Protein AF-A0A8S3CR73-F1 (afdb_monomer)

Mean predicted aligned error: 6.6 Å

Sequence (81 aa):
QETTITLIGALQKLGLENYGIIVFGSKIRLVKTNEQTWGSVCKTILSQQIRFDQDDETKDAQALECAIDLLKNSSTRGEKK

Foldseek 3Di:
DVVVVVVVVVCVVVVNQQDWDWDWFLDIDTLDASPDGDDPSSVVVVVVRDDPPDPGHTPVVVNVVVVVVSVVPPPCPDPDD

Radius of gyration: 14.1 Å; Cα contacts (8 Å, |Δi|>4): 64; chains: 1; bounding box: 28×26×48 Å

Solvent-accessible surface area (backbone atoms only — not comparable to full-atom values): 5098 Å² total; per-residue (Å²): 111,66,69,60,54,53,51,54,54,52,34,53,75,71,71,53,56,80,50,66,41,73,48,71,35,76,55,73,44,80,48,40,49,44,88,45,78,97,43,72,67,36,50,54,49,47,64,72,68,68,72,88,89,66,100,57,66,68,46,60,71,62,45,50,51,52,50,52,51,51,58,72,66,53,87,70,78,67,85,86,123

Secondary structure (DSSP, 8-state):
-HHHHHHHHHHHHTT-----EEE-SSS-EEEE-TTS---HHHHHHHHHH---S------HHHHHHHHHHHHHH--------

Nearest PDB structures (foldseek):
  6qt8-assembly1_A  TM=7.840E-01  e=6.316E-01  Thermochaetoides thermophila DSM 1495
  6orb-assembly1_A  TM=6.464E-01  e=1.134E+00  Schizosaccharomyces pombe
  8enu-assembly1_D  TM=6.334E-01  e=1.788E+00  Homo sapiens
  4cn8-assembly1_A  TM=6.253E-01  e=4.744E+00  Mytilus galloprovincialis

Organism: NCBI:txid392030

Structure (mmCIF, N/CA/C/O backbone):
data_AF-A0A8S3CR73-F1
#
_entry.id   AF-A0A8S3CR73-F1
#
loop_
_atom_site.group_PDB
_atom_site.id
_atom_site.type_symbol
_atom_site.label_atom_id
_atom_site.label_alt_id
_atom_site.label_comp_id
_atom_site.label_asym_id
_atom_site.label_entity_id
_atom_site.label_seq_id
_atom_site.pdbx_PDB_ins_code
_atom_site.Cartn_x
_atom_site.Cartn_y
_atom_site.Cartn_z
_atom_site.occupancy
_atom_site.B_iso_or_equiv
_atom_site.auth_seq_id
_atom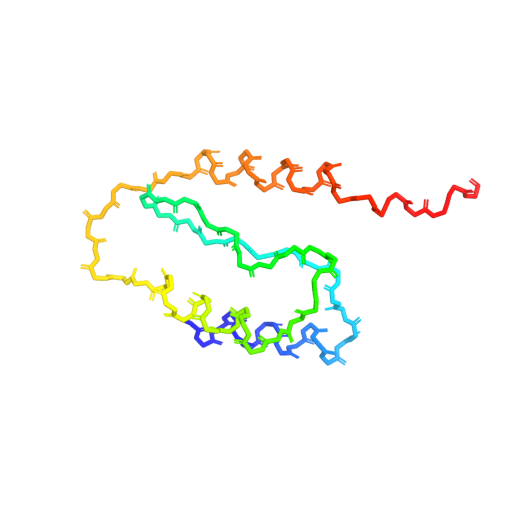_site.auth_comp_id
_atom_site.auth_asym_id
_atom_site.auth_atom_id
_atom_site.pdbx_PDB_model_num
ATOM 1 N N . GLN A 1 1 ? -0.581 -9.681 -6.423 1.00 60.72 1 GLN A N 1
ATOM 2 C CA . GLN A 1 1 ? -1.813 -9.042 -5.898 1.00 60.72 1 GLN A CA 1
ATOM 3 C C . GLN A 1 1 ? -2.411 -9.841 -4.742 1.00 60.72 1 GLN A C 1
ATOM 5 O O . GLN A 1 1 ? -2.747 -9.248 -3.724 1.00 60.72 1 GLN A O 1
ATOM 10 N N . GLU A 1 2 ? -2.500 -11.168 -4.868 1.00 74.94 2 GLU A N 1
ATOM 11 C CA . GLU A 1 2 ? -3.108 -12.060 -3.869 1.00 74.94 2 GLU A CA 1
ATOM 12 C C . GLU A 1 2 ? -2.529 -11.897 -2.452 1.00 74.94 2 GLU A C 1
ATOM 14 O O . GLU A 1 2 ? -3.282 -11.701 -1.505 1.00 74.94 2 GLU A O 1
ATOM 19 N N . THR A 1 3 ? -1.202 -11.827 -2.303 1.00 84.00 3 THR A N 1
ATOM 20 C CA . THR A 1 3 ? -0.548 -11.634 -0.995 1.00 84.00 3 THR A CA 1
ATOM 21 C C . THR A 1 3 ? -0.961 -10.335 -0.295 1.00 84.00 3 THR A C 1
ATOM 23 O O . THR A 1 3 ? -1.221 -10.336 0.906 1.00 84.00 3 THR A O 1
ATOM 26 N N . THR A 1 4 ? -1.068 -9.225 -1.033 1.00 85.25 4 THR A N 1
ATOM 27 C CA . THR A 1 4 ? -1.476 -7.921 -0.483 1.00 85.25 4 THR A CA 1
ATOM 28 C C . THR A 1 4 ? -2.925 -7.956 -0.007 1.00 85.25 4 THR A C 1
ATOM 30 O O . THR A 1 4 ? -3.230 -7.470 1.078 1.00 85.25 4 THR A O 1
ATOM 33 N N . ILE A 1 5 ? -3.814 -8.572 -0.791 1.00 85.75 5 ILE A N 1
ATOM 34 C CA . ILE A 1 5 ? -5.230 -8.728 -0.434 1.00 85.75 5 ILE A CA 1
ATOM 35 C C . ILE A 1 5 ? -5.371 -9.612 0.811 1.00 85.75 5 ILE A C 1
ATOM 37 O O . ILE A 1 5 ? -6.132 -9.272 1.715 1.00 85.75 5 ILE A O 1
ATOM 41 N N . THR A 1 6 ? -4.602 -10.700 0.894 1.00 89.12 6 THR A N 1
ATOM 42 C CA . THR A 1 6 ? -4.570 -11.589 2.063 1.00 89.12 6 THR A CA 1
ATOM 43 C C . THR A 1 6 ? -4.087 -10.865 3.316 1.00 89.12 6 THR A C 1
ATOM 45 O O . THR A 1 6 ? -4.719 -10.983 4.365 1.00 89.12 6 THR A O 1
ATOM 48 N N . LEU A 1 7 ? -3.020 -10.064 3.213 1.00 91.06 7 LEU A N 1
ATOM 49 C CA . LEU A 1 7 ? -2.520 -9.256 4.327 1.00 91.06 7 LEU A CA 1
ATOM 50 C C . LEU A 1 7 ? -3.572 -8.249 4.805 1.00 91.06 7 LEU A C 1
ATOM 52 O O . LEU A 1 7 ? -3.845 -8.168 5.998 1.00 91.06 7 LEU A O 1
ATOM 56 N N . ILE A 1 8 ? -4.208 -7.526 3.881 1.00 90.75 8 ILE A N 1
ATOM 57 C CA . ILE A 1 8 ? -5.277 -6.578 4.213 1.00 90.75 8 ILE A CA 1
ATOM 58 C C . ILE A 1 8 ? -6.442 -7.296 4.903 1.00 90.75 8 ILE A C 1
ATOM 60 O O . ILE A 1 8 ? -6.925 -6.837 5.936 1.00 90.75 8 ILE A O 1
ATOM 64 N N . GLY A 1 9 ? -6.858 -8.453 4.384 1.00 89.19 9 GLY A N 1
ATOM 65 C CA . GLY A 1 9 ? -7.900 -9.269 5.004 1.00 89.19 9 GLY A CA 1
ATOM 66 C C . GLY A 1 9 ? -7.533 -9.733 6.417 1.00 89.19 9 GLY A C 1
ATOM 67 O O . GLY A 1 9 ? -8.394 -9.757 7.295 1.00 89.19 9 GLY A O 1
ATOM 68 N N . ALA A 1 10 ? -6.262 -10.059 6.668 1.00 92.19 10 ALA A N 1
ATOM 69 C CA . ALA A 1 10 ? -5.776 -10.396 8.004 1.00 92.19 10 ALA A CA 1
ATOM 70 C C . ALA A 1 10 ? -5.820 -9.187 8.955 1.00 92.19 10 ALA A C 1
ATOM 72 O O . ALA A 1 10 ? -6.311 -9.321 10.074 1.00 92.19 10 ALA A O 1
ATOM 73 N N . LEU A 1 11 ? -5.394 -8.002 8.502 1.00 91.31 11 LEU A N 1
ATOM 74 C CA . LEU A 1 11 ? -5.477 -6.763 9.286 1.00 91.31 11 LEU A CA 1
ATOM 75 C C . LEU A 1 11 ? -6.927 -6.427 9.662 1.00 91.31 11 LEU A C 1
ATOM 77 O O . LEU A 1 11 ? -7.205 -6.126 10.822 1.00 91.31 11 LEU A O 1
ATOM 81 N N . GLN A 1 12 ? -7.867 -6.577 8.724 1.00 89.44 12 GLN A N 1
ATOM 82 C CA . GLN A 1 12 ? -9.292 -6.362 8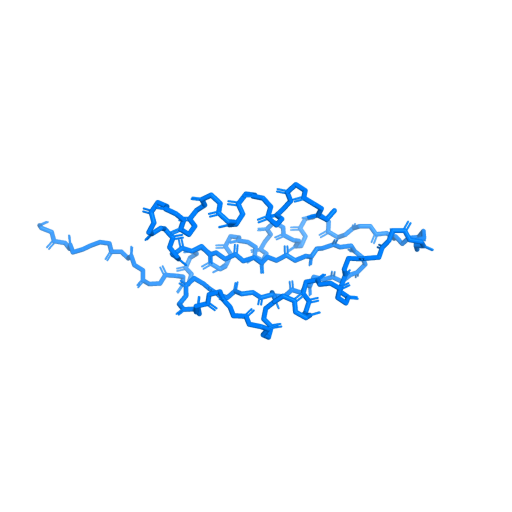.992 1.00 89.44 12 GLN A CA 1
ATOM 83 C C . GLN A 1 12 ? -9.853 -7.336 10.035 1.00 89.44 12 GLN A C 1
ATOM 85 O O . GLN A 1 12 ? -10.606 -6.923 10.912 1.00 89.44 12 GLN A O 1
ATOM 90 N N . LYS A 1 13 ? -9.459 -8.617 9.993 1.00 90.75 13 LYS A N 1
ATOM 91 C CA . LYS A 1 13 ? -9.863 -9.606 11.010 1.00 90.75 13 LYS A CA 1
ATOM 92 C C . LYS A 1 13 ? -9.353 -9.265 12.411 1.00 90.75 13 LYS A C 1
ATOM 94 O O . LYS A 1 13 ? -9.986 -9.650 13.388 1.00 90.75 13 LYS A O 1
ATOM 99 N N . LEU A 1 14 ? -8.232 -8.554 12.505 1.00 92.25 14 LEU A N 1
ATOM 100 C CA . LEU A 1 14 ? -7.664 -8.065 13.762 1.00 92.25 14 LEU A CA 1
ATOM 101 C C . LEU A 1 14 ? -8.247 -6.709 14.199 1.00 92.25 14 LEU A C 1
ATOM 103 O O . LEU A 1 14 ? -7.834 -6.181 15.227 1.00 92.25 14 LEU A O 1
ATOM 107 N N . GLY A 1 15 ? -9.178 -6.126 13.433 1.00 88.1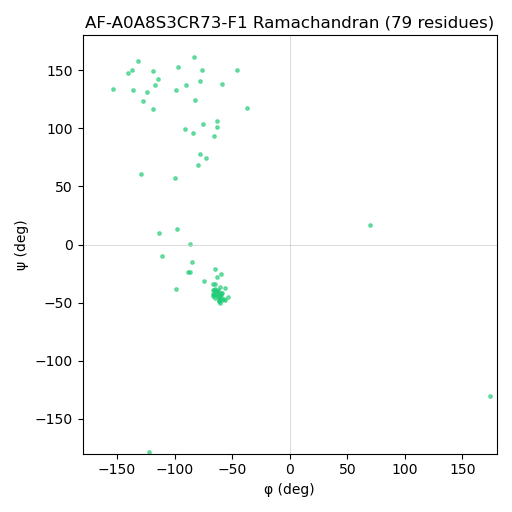9 15 GLY A N 1
ATOM 108 C CA . GLY A 1 15 ? -9.722 -4.790 13.699 1.00 88.19 15 GLY A CA 1
ATOM 109 C C . GLY A 1 15 ? -8.720 -3.654 13.453 1.00 88.19 15 GLY A C 1
ATOM 110 O O . GLY A 1 15 ? -8.923 -2.538 13.925 1.00 88.19 15 GLY A O 1
ATOM 111 N N . LEU A 1 16 ? -7.629 -3.923 12.731 1.00 88.19 16 LEU A N 1
ATOM 112 C CA . LEU A 1 16 ? -6.596 -2.942 12.418 1.00 88.19 16 LEU A CA 1
ATOM 113 C C . LEU A 1 16 ? -6.926 -2.262 11.088 1.00 88.19 16 LEU A C 1
ATOM 115 O O . LEU A 1 16 ? -6.645 -2.809 10.025 1.00 88.19 16 LEU A O 1
ATOM 119 N N . GLU A 1 17 ? -7.503 -1.060 11.139 1.00 85.69 17 GLU A N 1
ATOM 120 C CA . GLU A 1 17 ? -7.819 -0.261 9.937 1.00 85.69 17 GLU A CA 1
ATOM 121 C C . GLU A 1 17 ? -6.967 1.008 9.775 1.00 85.69 17 GLU A C 1
ATOM 123 O O . GLU A 1 17 ? -6.957 1.616 8.700 1.00 85.69 17 GLU A O 1
ATOM 128 N N . ASN A 1 18 ? -6.192 1.364 10.804 1.00 88.44 18 ASN A N 1
ATOM 129 C CA . ASN A 1 18 ? -5.295 2.521 10.807 1.00 88.44 18 ASN A CA 1
ATOM 130 C C . ASN A 1 18 ? -3.980 2.204 10.063 1.00 88.44 18 ASN A C 1
ATOM 132 O O . ASN A 1 18 ? -2.920 2.053 10.665 1.00 88.44 18 ASN A O 1
ATOM 136 N N . TYR A 1 19 ? -4.069 2.031 8.743 1.00 89.00 19 TYR A N 1
ATOM 137 C CA . TYR A 1 19 ? -2.928 1.814 7.847 1.00 89.00 19 TYR A CA 1
ATOM 138 C C . TYR A 1 19 ? -3.104 2.571 6.526 1.00 89.00 19 TYR A C 1
ATOM 140 O O . TYR A 1 19 ? -4.219 2.722 6.029 1.00 89.00 19 TYR A O 1
ATOM 148 N N . GLY A 1 20 ? -2.005 3.033 5.933 1.00 91.12 20 GLY A N 1
ATOM 149 C CA . GLY A 1 20 ? -1.992 3.615 4.589 1.00 91.12 20 GLY A CA 1
ATOM 150 C C . GLY A 1 20 ? -1.571 2.593 3.534 1.00 91.12 20 GLY A C 1
ATOM 151 O O . GLY A 1 20 ? -0.824 1.664 3.832 1.00 91.12 20 GLY A O 1
ATOM 152 N N . ILE A 1 21 ? -2.030 2.768 2.294 1.00 92.25 21 ILE A N 1
ATOM 153 C CA . ILE A 1 21 ? -1.551 1.994 1.141 1.00 92.25 21 ILE A CA 1
ATOM 154 C C . ILE A 1 21 ? -1.134 2.964 0.043 1.00 92.25 21 ILE A C 1
ATOM 156 O O . ILE A 1 21 ? -1.952 3.750 -0.443 1.00 92.25 21 ILE A O 1
ATOM 160 N N . ILE A 1 22 ? 0.119 2.847 -0.390 1.00 92.88 22 ILE A N 1
ATOM 161 C CA . ILE A 1 22 ? 0.643 3.479 -1.600 1.00 92.88 22 ILE A CA 1
ATOM 162 C C . ILE A 1 22 ? 1.113 2.401 -2.579 1.00 92.88 22 ILE A C 1
ATOM 164 O O . ILE A 1 22 ? 1.555 1.329 -2.169 1.00 92.88 22 ILE A O 1
ATOM 168 N N . VAL A 1 23 ? 1.014 2.688 -3.873 1.00 91.88 23 VAL A N 1
ATOM 169 C CA . VAL A 1 23 ? 1.601 1.887 -4.955 1.00 91.88 23 VAL A CA 1
ATOM 170 C C . VAL A 1 23 ? 2.631 2.758 -5.663 1.00 91.88 23 VAL A C 1
ATOM 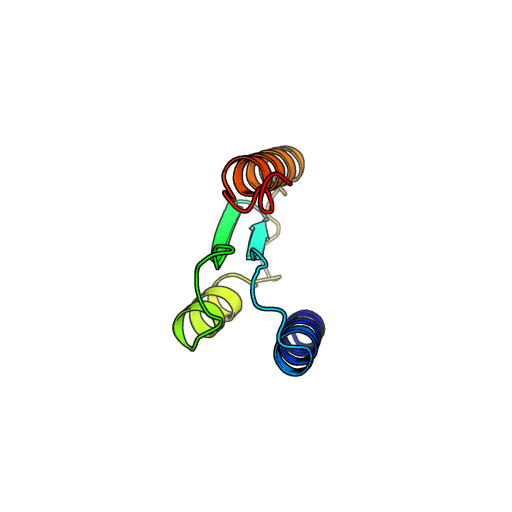172 O O . VAL A 1 23 ? 2.374 3.942 -5.893 1.00 91.88 23 VAL A O 1
ATOM 175 N N . PHE A 1 24 ? 3.787 2.186 -5.991 1.00 90.62 24 PHE A N 1
ATOM 176 C CA . PHE A 1 24 ? 4.881 2.886 -6.659 1.00 90.62 24 PHE A CA 1
ATOM 177 C C . PHE A 1 24 ? 5.422 2.085 -7.854 1.00 90.62 24 PHE A C 1
ATOM 179 O O . PHE A 1 24 ? 5.220 0.877 -7.948 1.00 90.62 24 PHE A O 1
ATOM 186 N N . GLY A 1 25 ? 6.062 2.807 -8.772 1.00 88.75 25 GLY A N 1
ATOM 187 C CA . GLY A 1 25 ? 6.579 2.386 -10.079 1.00 88.75 25 GLY A CA 1
ATOM 188 C C . GLY A 1 25 ? 7.087 3.647 -10.787 1.00 88.75 25 GLY A C 1
ATOM 189 O O . GLY A 1 25 ? 7.705 4.484 -10.123 1.00 88.75 25 GLY A O 1
ATOM 190 N N . SER A 1 26 ? 6.703 3.890 -12.046 1.00 87.31 26 SER A N 1
ATOM 191 C CA . SER A 1 26 ? 6.942 5.186 -12.724 1.00 87.31 26 SER A CA 1
ATOM 192 C C . SER A 1 26 ? 6.195 6.366 -12.091 1.00 87.31 26 SER A C 1
ATOM 194 O O . SER A 1 26 ? 6.559 7.538 -12.262 1.00 87.31 26 SER A O 1
ATOM 196 N N . LYS A 1 27 ? 5.129 6.080 -11.339 1.00 87.25 27 LYS A N 1
ATOM 197 C CA . LYS A 1 27 ? 4.352 7.054 -10.566 1.00 87.25 27 LYS A CA 1
ATOM 198 C C . LYS A 1 27 ? 4.023 6.487 -9.193 1.00 87.25 27 LYS A C 1
ATOM 200 O O . LYS A 1 27 ? 3.830 5.285 -9.041 1.00 87.25 27 LYS A O 1
ATOM 205 N N . ILE A 1 28 ? 3.899 7.378 -8.216 1.00 90.56 28 ILE A N 1
ATOM 206 C CA . ILE A 1 28 ? 3.438 7.046 -6.868 1.00 90.56 28 ILE A CA 1
ATOM 207 C C . ILE A 1 28 ? 1.965 7.410 -6.770 1.00 90.56 28 ILE A C 1
ATOM 209 O O . ILE A 1 28 ? 1.551 8.486 -7.208 1.00 90.56 28 ILE A O 1
ATOM 213 N N . ARG A 1 29 ? 1.158 6.500 -6.228 1.00 91.12 29 ARG A N 1
ATOM 214 C CA . ARG A 1 29 ? -0.286 6.680 -6.092 1.00 91.12 29 ARG A CA 1
ATOM 215 C C . ARG A 1 29 ? -0.758 6.230 -4.725 1.00 91.12 29 ARG A C 1
ATOM 217 O O . ARG A 1 29 ? -0.443 5.133 -4.272 1.00 91.12 29 ARG A O 1
ATOM 224 N N . LEU A 1 30 ? -1.566 7.075 -4.106 1.00 91.06 30 LEU A N 1
ATOM 225 C CA . LEU A 1 30 ? -2.239 6.787 -2.851 1.00 91.06 30 LEU A CA 1
ATOM 226 C C . LEU A 1 30 ? -3.503 5.966 -3.124 1.00 91.06 30 LEU A C 1
ATOM 228 O O . LEU A 1 30 ? -4.354 6.373 -3.911 1.00 91.06 30 LEU A O 1
ATOM 232 N N . VAL A 1 31 ? -3.609 4.804 -2.485 1.00 92.69 31 VAL A N 1
ATOM 233 C CA . VAL A 1 31 ? -4.765 3.898 -2.592 1.00 92.69 31 VAL A CA 1
ATOM 234 C C . VAL A 1 31 ? -5.713 4.077 -1.409 1.00 92.69 31 VAL A C 1
ATOM 236 O O . VAL A 1 31 ? -6.931 3.990 -1.569 1.00 92.69 31 VAL A O 1
ATOM 239 N N . LYS A 1 32 ? -5.152 4.296 -0.217 1.00 91.31 32 LYS A N 1
ATOM 240 C CA . LYS A 1 32 ? -5.886 4.450 1.041 1.00 91.31 32 LYS A CA 1
ATOM 241 C C . LYS A 1 32 ? -5.070 5.300 2.012 1.00 91.31 32 LYS A C 1
ATOM 243 O O . LYS A 1 32 ? -3.887 5.018 2.209 1.00 91.31 32 LYS A O 1
ATOM 248 N N . THR A 1 33 ? -5.706 6.276 2.657 1.00 90.06 33 THR A N 1
ATOM 249 C CA . THR A 1 33 ? -5.157 6.943 3.849 1.00 90.06 33 THR A CA 1
ATOM 250 C C . THR A 1 33 ? -5.449 6.139 5.114 1.00 90.06 33 THR A C 1
ATOM 252 O O . THR A 1 33 ? -6.338 5.289 5.166 1.00 90.06 33 THR A O 1
ATOM 255 N N . ASN A 1 34 ? -4.706 6.426 6.171 1.00 88.31 34 ASN A N 1
ATOM 256 C CA . ASN A 1 34 ? -4.890 5.826 7.487 1.00 88.31 34 ASN A CA 1
ATOM 257 C C . ASN A 1 34 ? -6.290 6.093 8.095 1.00 88.31 34 ASN A C 1
ATOM 259 O O . ASN A 1 34 ? -6.777 5.279 8.872 1.00 88.31 34 ASN A O 1
ATOM 263 N N . GLU A 1 35 ? -6.952 7.177 7.682 1.00 87.06 35 GLU A N 1
ATOM 264 C CA . GLU A 1 35 ? -8.306 7.581 8.102 1.00 87.06 35 GLU A CA 1
ATOM 265 C C . GLU A 1 35 ? -9.425 6.946 7.260 1.00 87.06 35 GLU A C 1
ATOM 267 O O . GLU A 1 35 ? -10.569 6.846 7.702 1.00 87.06 35 GLU A O 1
ATOM 272 N N . GLN A 1 36 ? -9.119 6.534 6.028 1.00 88.06 36 GLN A N 1
ATOM 273 C CA . GLN A 1 36 ? -10.091 5.914 5.132 1.00 88.06 36 GLN A CA 1
ATOM 274 C C . GLN A 1 36 ? -10.329 4.454 5.510 1.00 88.06 36 GLN A C 1
ATOM 276 O O . GLN A 1 36 ? -9.385 3.719 5.793 1.00 88.06 36 GLN A O 1
ATOM 281 N N . THR A 1 37 ? -11.576 3.995 5.435 1.00 89.94 37 THR A N 1
ATOM 282 C CA . THR A 1 37 ? -11.913 2.575 5.599 1.00 89.94 37 THR A CA 1
ATOM 283 C C .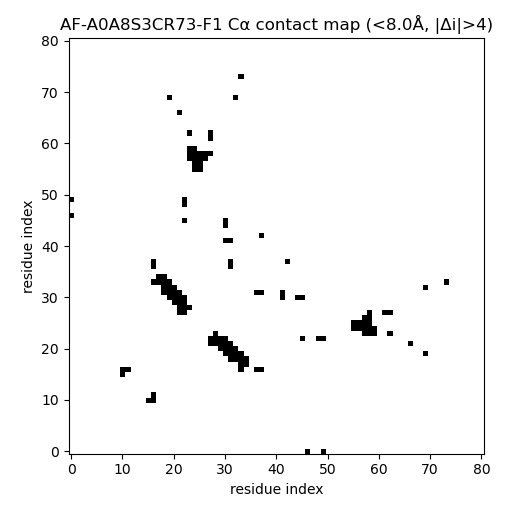 THR A 1 37 ? -11.548 1.779 4.346 1.00 89.94 37 THR A C 1
ATOM 285 O O . THR A 1 37 ? -11.547 2.294 3.223 1.00 89.94 37 THR A O 1
ATOM 288 N N . TRP A 1 38 ? -11.217 0.496 4.511 1.00 91.06 38 TRP A N 1
ATOM 289 C CA . TRP A 1 38 ? -10.951 -0.369 3.361 1.00 91.06 38 TRP A CA 1
ATOM 290 C C . TRP A 1 38 ? -12.258 -0.770 2.669 1.00 91.06 38 TRP A C 1
ATOM 292 O O . TRP A 1 38 ? -12.997 -1.636 3.137 1.00 91.06 38 TRP A O 1
ATOM 302 N N . GLY A 1 39 ? -12.533 -0.137 1.527 1.00 88.25 39 GLY A N 1
ATOM 303 C CA . GLY A 1 39 ? -13.776 -0.307 0.773 1.00 88.25 39 GLY A CA 1
ATOM 304 C C . GLY A 1 39 ? -13.589 -0.788 -0.667 1.00 88.25 39 GLY A C 1
ATOM 305 O O . GLY A 1 39 ? -12.478 -1.017 -1.149 1.00 88.25 39 GLY A O 1
ATOM 306 N N . SER A 1 40 ? -14.708 -0.914 -1.383 1.00 88.75 40 SER A N 1
ATOM 307 C CA . SER A 1 40 ? -14.738 -1.267 -2.811 1.00 88.75 40 SER A CA 1
ATOM 308 C C . SER A 1 40 ? -13.920 -0.301 -3.671 1.00 88.75 40 SER A C 1
ATOM 310 O O . SER A 1 40 ? -13.223 -0.741 -4.578 1.00 88.75 40 SER A O 1
ATOM 312 N N . VAL A 1 41 ? -13.931 0.994 -3.343 1.00 89.88 41 VAL A N 1
ATOM 313 C CA . VAL A 1 41 ? -13.142 2.019 -4.042 1.00 89.88 41 VAL A CA 1
ATOM 314 C C . VAL A 1 41 ? -11.641 1.731 -3.934 1.00 89.88 41 VAL A C 1
ATOM 316 O O . VAL A 1 41 ? -10.960 1.684 -4.955 1.00 89.88 41 VAL A O 1
ATOM 319 N N . CYS A 1 42 ? -11.128 1.450 -2.731 1.00 90.56 42 CYS A N 1
ATOM 320 C CA . CYS A 1 42 ? -9.715 1.116 -2.527 1.00 90.56 42 CYS A CA 1
ATOM 321 C C . CYS A 1 42 ? -9.315 -0.169 -3.265 1.00 90.56 42 CYS A C 1
ATOM 323 O O . CYS A 1 42 ? -8.241 -0.222 -3.860 1.00 90.56 42 CYS A O 1
ATOM 325 N N . LYS A 1 43 ? -10.195 -1.183 -3.284 1.00 89.81 43 LYS A N 1
ATOM 326 C CA . LYS A 1 43 ? -9.988 -2.425 -4.048 1.00 89.81 43 LYS A CA 1
ATOM 327 C C . LYS A 1 43 ? -9.872 -2.147 -5.545 1.00 89.81 43 LYS A C 1
ATOM 329 O O . LYS A 1 43 ? -8.917 -2.595 -6.170 1.00 89.81 43 LYS A O 1
ATOM 334 N N . THR A 1 44 ? -10.801 -1.370 -6.101 1.00 89.31 44 THR A N 1
ATOM 335 C CA . THR A 1 44 ? -10.795 -0.997 -7.521 1.00 89.31 44 THR A CA 1
ATOM 336 C C . THR A 1 44 ? -9.528 -0.233 -7.887 1.00 89.31 44 THR A C 1
ATOM 338 O O . THR A 1 44 ? -8.879 -0.577 -8.873 1.00 89.31 44 THR A O 1
ATOM 341 N N . ILE A 1 45 ? -9.136 0.757 -7.077 1.00 88.94 45 ILE A N 1
ATOM 342 C CA . ILE A 1 45 ? -7.901 1.515 -7.302 1.00 88.94 45 ILE A CA 1
ATOM 343 C C . ILE A 1 45 ? -6.697 0.567 -7.262 1.00 88.94 45 ILE A C 1
ATOM 345 O O . ILE A 1 45 ? -5.911 0.555 -8.205 1.00 88.94 45 ILE A O 1
ATOM 349 N N . LEU A 1 46 ? -6.568 -0.271 -6.227 1.00 89.44 46 LEU A N 1
ATOM 350 C CA . LEU A 1 46 ? -5.452 -1.211 -6.100 1.00 89.44 46 LEU A CA 1
ATOM 351 C C . LEU A 1 46 ? -5.337 -2.134 -7.324 1.00 89.44 46 LEU A C 1
ATOM 353 O O . LEU A 1 46 ? -4.254 -2.269 -7.892 1.00 89.44 46 LEU A O 1
ATOM 357 N N . SER A 1 47 ? -6.451 -2.724 -7.765 1.00 87.12 47 SER A N 1
ATOM 358 C CA . SER A 1 47 ? -6.486 -3.610 -8.934 1.00 87.12 47 SER A CA 1
ATOM 359 C C . SER A 1 47 ? -6.139 -2.894 -10.240 1.00 87.12 47 SER A C 1
ATOM 361 O O . SER A 1 47 ? -5.515 -3.496 -11.108 1.00 87.12 47 SER A O 1
ATOM 363 N N . GLN A 1 48 ? -6.511 -1.620 -10.391 1.00 86.31 48 GLN A N 1
ATOM 364 C CA . GLN A 1 48 ? -6.195 -0.835 -11.587 1.00 86.31 48 GLN A CA 1
ATOM 365 C C . GLN A 1 48 ? -4.728 -0.397 -11.652 1.00 86.31 48 GLN A C 1
ATOM 367 O O . GLN A 1 48 ? -4.199 -0.240 -12.753 1.00 86.31 48 GLN A O 1
ATOM 372 N N . GLN A 1 49 ? -4.096 -0.165 -10.496 1.00 84.62 49 GLN A N 1
ATOM 373 C CA . GLN A 1 49 ? -2.734 0.369 -10.425 1.00 84.62 49 GLN A CA 1
ATOM 374 C C . GLN A 1 49 ? -1.643 -0.703 -10.447 1.00 84.62 49 GLN A C 1
ATOM 376 O O . GLN A 1 49 ? -0.519 -0.398 -10.831 1.00 84.62 49 GLN A O 1
ATOM 381 N N . ILE A 1 50 ? -1.939 -1.943 -10.052 1.00 81.62 50 ILE A N 1
ATOM 382 C CA . ILE A 1 50 ? -0.945 -3.018 -10.091 1.00 81.62 50 ILE A CA 1
ATOM 383 C C . ILE A 1 50 ? -0.912 -3.625 -11.496 1.00 81.62 50 ILE A C 1
ATOM 385 O O . ILE A 1 50 ? -1.701 -4.514 -11.822 1.00 81.62 50 ILE A O 1
ATOM 389 N N . ARG A 1 51 ? 0.035 -3.143 -12.299 1.00 77.19 51 ARG A N 1
ATOM 390 C CA . ARG A 1 51 ? 0.388 -3.649 -13.625 1.00 77.19 51 ARG A CA 1
ATOM 391 C C . ARG A 1 51 ? 1.877 -3.989 -13.638 1.00 77.19 51 ARG A C 1
ATOM 393 O O . ARG A 1 51 ? 2.678 -3.191 -13.168 1.00 77.19 51 ARG A O 1
ATOM 400 N N . PHE A 1 52 ? 2.224 -5.182 -14.113 1.00 73.44 52 PHE A N 1
ATOM 401 C CA . PHE A 1 52 ? 3.607 -5.692 -14.149 1.00 73.44 52 PHE A CA 1
ATOM 402 C C . PHE A 1 52 ? 4.127 -5.869 -15.582 1.00 73.44 52 PHE A C 1
ATOM 404 O O . PHE A 1 52 ? 5.152 -6.497 -15.800 1.00 73.44 52 PHE A O 1
ATOM 411 N N . ASP A 1 53 ? 3.386 -5.359 -16.560 1.00 74.94 53 ASP A N 1
ATOM 412 C CA . ASP A 1 53 ? 3.652 -5.463 -17.992 1.00 74.94 53 ASP A CA 1
ATOM 413 C C . ASP A 1 53 ? 4.346 -4.212 -18.557 1.00 74.94 53 ASP A C 1
ATOM 415 O O . ASP A 1 53 ? 4.395 -4.032 -19.772 1.00 74.94 53 ASP A O 1
ATOM 419 N N . GLN A 1 54 ? 4.857 -3.330 -17.691 1.00 69.50 54 GLN A N 1
ATOM 420 C CA . GLN A 1 54 ? 5.518 -2.085 -18.083 1.00 69.50 54 GLN A CA 1
ATOM 421 C C . GLN A 1 54 ? 6.967 -2.092 -17.586 1.00 69.50 54 GLN A C 1
ATOM 423 O O . GLN A 1 54 ? 7.200 -2.128 -16.378 1.00 69.50 54 GLN A O 1
ATOM 428 N N . ASP A 1 55 ? 7.922 -2.058 -18.520 1.00 65.69 55 ASP A N 1
ATOM 429 C CA . ASP A 1 55 ? 9.345 -1.816 -18.243 1.00 65.69 55 ASP A CA 1
ATOM 430 C C . ASP A 1 55 ? 9.553 -0.315 -18.004 1.00 65.69 55 ASP A C 1
ATOM 432 O O . ASP A 1 55 ? 9.966 0.444 -18.879 1.00 65.69 55 ASP A O 1
ATOM 436 N N . ASP A 1 56 ? 9.185 0.111 -16.802 1.00 76.06 56 ASP A N 1
ATOM 437 C CA . ASP A 1 56 ? 9.203 1.498 -16.360 1.00 76.06 56 ASP A CA 1
ATOM 438 C C . ASP A 1 56 ? 10.232 1.676 -15.233 1.00 76.06 56 ASP A C 1
ATOM 440 O O . ASP A 1 56 ? 10.353 0.833 -14.341 1.00 76.06 56 ASP A O 1
ATOM 444 N N . GLU A 1 57 ? 10.937 2.811 -15.222 1.00 83.75 57 GLU A N 1
ATOM 445 C CA . GLU A 1 57 ? 11.804 3.181 -14.098 1.00 83.75 57 GLU A CA 1
ATOM 446 C C . GLU A 1 57 ? 11.003 3.274 -12.790 1.00 83.75 57 GLU A C 1
ATOM 448 O O . GLU A 1 57 ? 9.905 3.842 -12.739 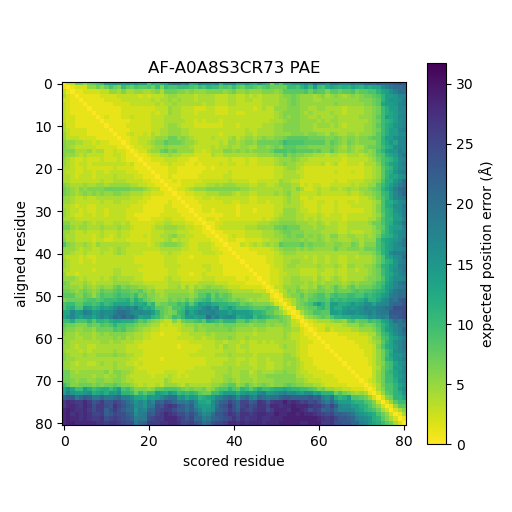1.00 83.75 57 GLU A O 1
ATOM 453 N N . THR A 1 58 ? 11.571 2.756 -11.702 1.00 86.12 58 THR A N 1
ATOM 454 C CA . THR A 1 58 ? 10.963 2.816 -10.373 1.00 86.12 58 THR A CA 1
ATOM 455 C C . THR A 1 58 ? 11.402 4.068 -9.625 1.00 86.12 58 THR A C 1
ATOM 457 O O . THR A 1 58 ? 12.567 4.462 -9.625 1.00 86.12 58 THR A O 1
ATOM 460 N N . LYS A 1 59 ? 10.451 4.727 -8.957 1.00 88.69 59 LYS A N 1
ATOM 461 C CA . LYS A 1 59 ? 10.710 5.930 -8.153 1.00 88.69 59 LYS A CA 1
ATOM 462 C C . LYS A 1 59 ? 10.814 5.621 -6.662 1.00 88.69 59 LYS A C 1
ATOM 464 O O 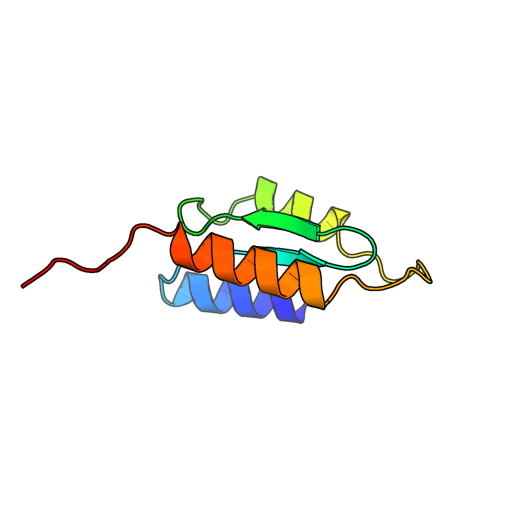. LYS A 1 59 ? 10.067 6.175 -5.857 1.00 88.69 59 LYS A O 1
ATOM 469 N N . ASP A 1 60 ? 11.737 4.738 -6.293 1.00 91.00 60 ASP A N 1
ATOM 470 C CA . ASP A 1 60 ?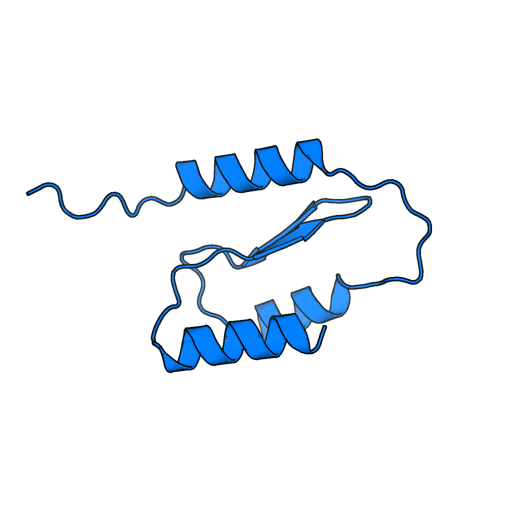 11.866 4.201 -4.930 1.00 91.00 60 ASP A CA 1
ATOM 471 C C . ASP A 1 60 ? 12.098 5.286 -3.868 1.00 91.00 60 ASP A C 1
ATOM 473 O O . ASP A 1 60 ? 11.398 5.331 -2.856 1.00 91.00 60 ASP A O 1
ATOM 477 N N . ALA A 1 61 ? 13.035 6.209 -4.114 1.00 92.25 61 ALA A N 1
ATOM 478 C CA . ALA A 1 61 ? 13.353 7.285 -3.170 1.00 92.25 61 ALA A CA 1
ATOM 479 C C . ALA A 1 61 ? 12.148 8.205 -2.919 1.00 92.25 61 ALA A C 1
ATOM 481 O O . ALA A 1 61 ? 11.811 8.503 -1.775 1.00 92.25 61 ALA A O 1
ATOM 482 N N . GLN A 1 62 ? 11.438 8.579 -3.985 1.00 90.69 62 GLN A N 1
ATOM 483 C CA . GLN A 1 62 ? 10.233 9.401 -3.878 1.00 90.69 62 GLN A CA 1
ATOM 484 C C . GLN A 1 62 ? 9.097 8.649 -3.173 1.00 90.69 62 GLN A C 1
ATOM 486 O O . GLN A 1 62 ? 8.309 9.254 -2.447 1.00 90.69 62 GLN A O 1
ATOM 491 N N . ALA A 1 63 ? 8.995 7.329 -3.369 1.00 92.06 63 ALA A N 1
ATOM 492 C CA . ALA A 1 63 ? 7.991 6.508 -2.700 1.00 92.06 63 ALA A CA 1
ATOM 493 C C . ALA A 1 63 ? 8.235 6.471 -1.188 1.00 92.06 63 ALA A C 1
ATOM 495 O O . ALA A 1 63 ? 7.285 6.566 -0.408 1.00 92.06 63 ALA A O 1
ATOM 496 N N . LEU A 1 64 ? 9.505 6.401 -0.780 1.00 92.81 64 LEU A N 1
ATOM 497 C CA . LEU A 1 64 ? 9.905 6.473 0.619 1.00 92.81 64 LEU A CA 1
ATOM 498 C C . LEU A 1 64 ? 9.591 7.845 1.232 1.00 92.81 64 LEU A C 1
ATOM 500 O O . LEU A 1 64 ? 9.009 7.898 2.313 1.00 92.81 64 LEU A O 1
ATOM 504 N N . GLU A 1 65 ? 9.915 8.941 0.542 1.00 92.38 65 GLU A N 1
ATOM 505 C CA . GLU A 1 65 ? 9.559 10.300 0.981 1.00 92.38 65 GLU A CA 1
ATOM 506 C C . GLU A 1 65 ? 8.045 10.447 1.168 1.00 92.38 65 GLU A C 1
ATOM 508 O O . GLU A 1 65 ? 7.590 10.865 2.233 1.00 92.38 65 GLU A O 1
ATOM 513 N N . CYS A 1 66 ? 7.254 9.986 0.193 1.00 90.19 66 CYS A N 1
ATOM 514 C CA . CYS A 1 66 ? 5.795 9.989 0.287 1.00 90.19 66 CYS A CA 1
ATOM 515 C C . CYS A 1 66 ? 5.292 9.185 1.496 1.00 90.19 66 CYS A C 1
ATOM 517 O O . CYS A 1 66 ? 4.370 9.616 2.189 1.00 90.19 66 CYS A O 1
ATOM 519 N N . ALA A 1 67 ? 5.884 8.018 1.768 1.00 89.94 67 ALA A N 1
ATOM 520 C CA . ALA A 1 67 ? 5.519 7.204 2.924 1.00 89.94 67 ALA A CA 1
ATOM 521 C C . ALA A 1 67 ? 5.844 7.915 4.248 1.00 89.94 67 ALA A C 1
ATOM 523 O O . ALA A 1 67 ? 5.016 7.924 5.160 1.00 89.94 67 ALA A O 1
ATOM 524 N N . ILE A 1 68 ? 7.019 8.544 4.347 1.00 90.38 68 ILE A N 1
ATOM 525 C CA . ILE A 1 68 ? 7.433 9.325 5.519 1.00 90.38 68 ILE A CA 1
ATOM 526 C C . ILE A 1 68 ? 6.477 10.497 5.751 1.00 90.38 68 ILE A C 1
ATOM 528 O O . ILE A 1 68 ? 6.065 10.737 6.887 1.00 90.38 68 ILE A O 1
ATOM 532 N N . ASP A 1 69 ? 6.099 11.213 4.696 1.00 89.00 69 ASP A N 1
ATOM 533 C CA . ASP A 1 69 ? 5.192 12.352 4.805 1.00 89.00 69 ASP A CA 1
ATOM 534 C C . ASP A 1 69 ? 3.787 11.921 5.226 1.00 89.00 69 ASP A C 1
ATOM 536 O O . ASP A 1 69 ? 3.171 12.572 6.070 1.00 89.00 69 ASP A O 1
ATOM 540 N N . LEU A 1 70 ? 3.288 10.789 4.725 1.00 86.25 70 LEU A N 1
ATOM 541 C CA . LEU A 1 70 ? 2.016 10.223 5.181 1.00 86.25 70 LEU A CA 1
ATOM 542 C C . LEU A 1 70 ? 2.061 9.832 6.662 1.00 86.25 70 LEU A C 1
ATOM 544 O O . LEU A 1 70 ? 1.110 10.103 7.391 1.00 86.25 70 LEU A O 1
ATOM 548 N N . LEU A 1 71 ? 3.172 9.258 7.133 1.00 84.81 71 LEU A N 1
ATOM 549 C CA . LEU A 1 71 ? 3.354 8.928 8.549 1.00 84.81 71 LEU A CA 1
ATOM 550 C C . LEU A 1 71 ? 3.404 10.184 9.430 1.00 84.81 71 LEU A C 1
ATOM 552 O O . LEU A 1 71 ? 2.774 10.220 10.485 1.00 84.81 71 LEU A O 1
ATOM 556 N N . LYS A 1 72 ? 4.103 11.237 8.995 1.00 85.00 72 LYS A N 1
ATOM 557 C CA . LYS A 1 72 ? 4.165 12.516 9.723 1.00 85.00 72 LYS A CA 1
ATOM 558 C C . LYS A 1 72 ? 2.806 13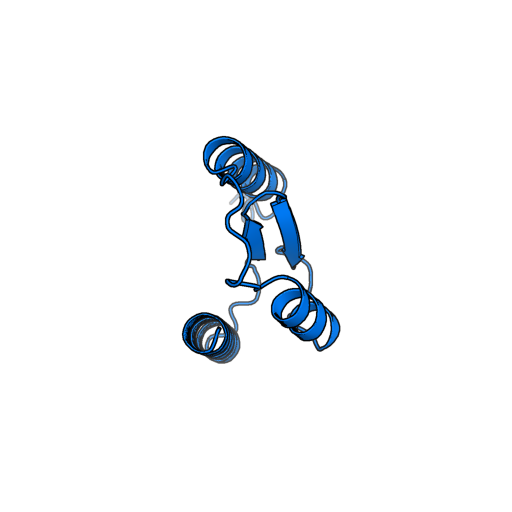.209 9.800 1.00 85.00 72 LYS A C 1
ATOM 560 O O . LYS A 1 72 ? 2.492 13.812 10.823 1.00 85.00 72 LYS A O 1
ATOM 565 N N . ASN A 1 73 ? 2.023 13.127 8.726 1.00 76.38 73 ASN A N 1
ATOM 566 C CA . ASN A 1 73 ? 0.717 13.774 8.626 1.00 76.38 73 ASN A CA 1
ATOM 567 C C . ASN A 1 73 ? -0.425 12.939 9.222 1.00 76.38 73 ASN A C 1
ATOM 569 O O . ASN A 1 73 ? -1.484 13.495 9.505 1.00 76.38 73 ASN A O 1
ATOM 573 N N . SER A 1 74 ? -0.221 11.640 9.474 1.00 67.69 74 SER A N 1
ATOM 574 C CA . SER A 1 74 ? -1.170 10.823 10.231 1.00 67.69 74 SER A CA 1
ATOM 575 C C . SER A 1 74 ? -1.259 11.305 11.686 1.00 67.69 74 SER A C 1
ATOM 577 O O . SER A 1 74 ? -0.474 10.924 12.554 1.00 67.69 74 SER A O 1
ATOM 579 N N . SER A 1 75 ? -2.220 12.187 11.971 1.00 58.22 75 SER A N 1
ATOM 580 C CA . SER A 1 75 ? -2.525 12.652 13.328 1.00 58.22 75 SER A CA 1
ATOM 581 C C . SER A 1 75 ? -3.224 11.557 14.133 1.00 58.22 75 SER A C 1
ATOM 583 O O . SER A 1 75 ? -4.408 11.627 14.431 1.00 58.22 75 SER A O 1
ATOM 585 N N . THR A 1 76 ? -2.463 10.552 14.552 1.00 55.97 76 THR A N 1
ATOM 586 C CA . THR A 1 76 ? -2.772 9.771 15.754 1.00 55.97 76 THR A CA 1
ATOM 587 C C . THR A 1 76 ? -1.528 9.716 16.624 1.00 55.97 76 THR A C 1
ATOM 589 O O . THR A 1 76 ? -0.978 8.657 16.917 1.00 55.97 76 THR A O 1
ATOM 592 N N . ARG A 1 77 ? -1.060 10.894 17.049 1.00 50.56 77 ARG A N 1
ATOM 593 C CA . ARG A 1 77 ? -0.293 10.992 18.289 1.00 50.56 77 ARG A CA 1
ATOM 594 C C . ARG A 1 77 ? -1.265 10.557 19.382 1.00 50.56 77 ARG A C 1
ATOM 596 O O . ARG A 1 77 ? -2.229 11.273 19.637 1.00 50.56 77 ARG A O 1
ATOM 603 N N . GLY A 1 78 ? -1.064 9.354 19.922 1.00 45.66 78 GLY A N 1
ATOM 604 C CA . GLY A 1 78 ? -1.881 8.812 21.006 1.00 45.66 78 GLY A CA 1
ATOM 605 C C . GLY A 1 78 ? -2.090 9.852 22.103 1.00 45.66 78 GLY A C 1
ATOM 606 O O . GLY A 1 78 ? -1.246 10.740 22.273 1.00 45.66 78 GLY A O 1
ATOM 607 N N . GLU A 1 79 ? -3.230 9.766 22.793 1.00 43.78 79 GLU A N 1
ATOM 608 C CA . GLU A 1 79 ? -3.549 10.613 23.943 1.00 43.78 79 GLU A CA 1
ATOM 609 C C . GLU A 1 79 ? -2.283 10.854 24.769 1.00 43.78 79 GLU A C 1
ATOM 611 O O . GLU A 1 79 ? -1.648 9.913 25.255 1.00 43.78 79 GLU A O 1
ATOM 616 N N . LYS A 1 80 ? -1.873 12.122 24.874 1.00 40.16 80 LYS A N 1
ATOM 617 C CA . LYS A 1 80 ? -0.851 12.512 25.839 1.00 40.16 80 LYS A CA 1
ATOM 618 C C . LYS A 1 80 ? -1.445 12.224 27.217 1.00 40.16 80 LYS A C 1
ATOM 620 O O . LYS A 1 80 ? -2.292 12.990 27.669 1.00 40.16 80 LYS A O 1
ATOM 625 N N . LYS A 1 81 ? -1.047 11.114 27.833 1.00 39.25 81 LYS A N 1
ATOM 626 C CA . LYS A 1 81 ? -1.078 11.005 29.290 1.00 39.25 81 LYS A CA 1
ATOM 627 C C . LYS A 1 81 ? 0.021 11.879 29.875 1.00 39.25 81 LYS A C 1
ATOM 629 O O . LYS A 1 81 ? 1.100 11.953 29.241 1.00 39.25 81 LYS A O 1
#

pLDDT: mean 83.38, std 12.88, range [39.25, 92.88]